Protein AF-A0A838IIH4-F1 (afdb_monomer_lite)

Sequence (84 aa):
MRLQILRGKIRDLDLDKLTIILREVPDHASDLSLSLEDDQFLETAREAHYHELDVTVAAKSDGGRTWTVVELAFLSANIEPESR

pLDDT: mean 76.08, std 14.08, range [40.0, 90.19]

Foldseek 3Di:
DDKDKFKFAFPDDDPFKTWTQTPPPVPDSDTQIAGEPDVVQNVQNVVRNVVVFMKIFIWDDPPDSYTYTPDIDTPPPDPPPPPD

Structure (mmCIF, N/CA/C/O backbone):
data_AF-A0A838IIH4-F1
#
_entry.id   AF-A0A838IIH4-F1
#
loop_
_atom_site.group_PDB
_atom_site.id
_atom_site.type_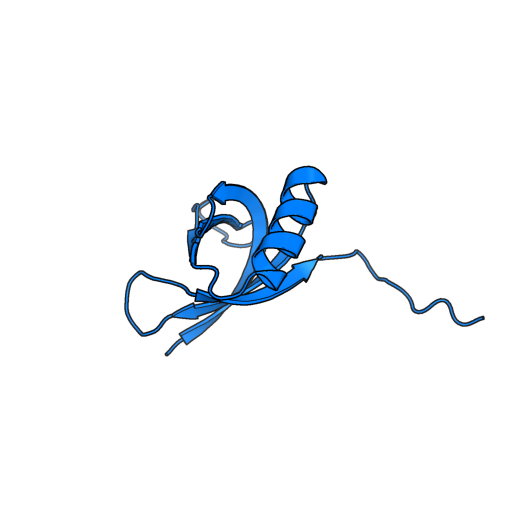symbol
_atom_site.label_atom_id
_atom_site.label_alt_id
_atom_site.label_comp_id
_atom_site.label_asym_id
_atom_site.label_entity_id
_atom_site.label_seq_id
_atom_site.pdbx_PDB_ins_code
_atom_site.Cartn_x
_atom_site.Cartn_y
_atom_site.Cartn_z
_atom_site.occupancy
_atom_site.B_iso_or_equiv
_atom_site.auth_seq_id
_atom_site.auth_comp_id
_atom_site.auth_asym_id
_atom_site.auth_atom_id
_atom_site.pdbx_PDB_model_num
ATOM 1 N N . MET A 1 1 ? -13.218 -11.010 5.755 1.00 68.06 1 MET A N 1
ATOM 2 C CA . MET A 1 1 ? -11.792 -10.626 5.717 1.00 68.06 1 MET A CA 1
ATOM 3 C C . MET A 1 1 ? -11.002 -11.553 4.807 1.00 68.06 1 MET A C 1
ATOM 5 O O . MET A 1 1 ? -11.117 -12.766 4.947 1.00 68.06 1 MET A O 1
ATOM 9 N N . ARG A 1 2 ? -10.217 -10.995 3.878 1.00 81.62 2 ARG A N 1
ATOM 10 C CA . ARG A 1 2 ? -9.283 -11.732 3.011 1.00 81.62 2 ARG A CA 1
ATOM 11 C C . ARG A 1 2 ? -7.882 -11.148 3.183 1.00 81.62 2 ARG A C 1
ATOM 13 O O . ARG A 1 2 ? -7.705 -9.959 2.947 1.00 81.62 2 ARG A O 1
ATOM 20 N N . LEU A 1 3 ? -6.916 -11.972 3.580 1.00 85.25 3 LEU A N 1
ATOM 21 C CA . LEU A 1 3 ? -5.499 -11.606 3.609 1.00 85.25 3 LEU A CA 1
ATOM 22 C C . LEU A 1 3 ? -4.864 -11.977 2.265 1.00 85.25 3 LEU A C 1
ATOM 24 O O . LEU A 1 3 ? -5.109 -13.072 1.753 1.00 85.25 3 LEU A O 1
ATOM 28 N N . GLN A 1 4 ? -4.074 -11.076 1.692 1.00 84.12 4 GLN A N 1
ATOM 29 C CA . GLN A 1 4 ? -3.245 -11.357 0.525 1.00 84.12 4 GLN A CA 1
ATOM 30 C C . GLN A 1 4 ? -1.828 -10.859 0.751 1.00 84.12 4 GLN A C 1
ATOM 32 O O . GLN A 1 4 ? -1.619 -9.794 1.324 1.00 84.12 4 GLN A O 1
ATOM 37 N N . ILE A 1 5 ? -0.871 -11.646 0.271 1.00 85.81 5 ILE A N 1
ATOM 38 C CA . ILE A 1 5 ? 0.533 -11.264 0.210 1.00 85.81 5 ILE A CA 1
ATOM 39 C C . ILE A 1 5 ? 0.810 -10.855 -1.228 1.00 85.81 5 ILE A C 1
ATOM 41 O O . ILE A 1 5 ? 0.497 -11.585 -2.168 1.00 85.81 5 ILE A O 1
ATOM 45 N N . LEU A 1 6 ? 1.362 -9.665 -1.377 1.00 83.44 6 LEU A N 1
ATOM 46 C CA . LEU A 1 6 ? 1.589 -8.986 -2.634 1.00 83.44 6 LEU A CA 1
ATOM 47 C C . LEU A 1 6 ? 3.077 -8.689 -2.759 1.00 83.44 6 LEU A C 1
ATOM 49 O O . LEU A 1 6 ? 3.719 -8.321 -1.779 1.00 83.44 6 LEU A O 1
ATOM 53 N N . ARG A 1 7 ? 3.632 -8.833 -3.961 1.00 85.44 7 ARG A N 1
ATOM 54 C CA . ARG A 1 7 ? 5.029 -8.485 -4.239 1.00 85.44 7 ARG A CA 1
ATOM 55 C C . ARG A 1 7 ? 5.109 -7.488 -5.377 1.00 85.44 7 ARG A C 1
ATOM 57 O O . ARG A 1 7 ? 4.419 -7.627 -6.395 1.00 85.44 7 ARG A O 1
ATOM 64 N N . GLY A 1 8 ? 5.936 -6.467 -5.205 1.00 86.62 8 GLY A N 1
ATOM 65 C CA . GLY A 1 8 ? 5.987 -5.370 -6.156 1.00 86.62 8 GLY A CA 1
ATOM 66 C C . GLY A 1 8 ? 6.997 -4.289 -5.818 1.00 86.62 8 GLY A C 1
ATOM 67 O O . GLY A 1 8 ? 7.884 -4.468 -4.989 1.00 86.62 8 GLY A O 1
ATOM 68 N N . LYS A 1 9 ? 6.848 -3.157 -6.504 1.00 86.06 9 LYS A N 1
ATOM 69 C CA . LYS A 1 9 ? 7.579 -1.912 -6.243 1.00 86.06 9 LYS A CA 1
ATOM 70 C C . LYS A 1 9 ? 6.593 -0.821 -5.866 1.00 86.06 9 LYS A C 1
ATOM 72 O O . LYS A 1 9 ? 5.472 -0.786 -6.377 1.00 86.06 9 LYS A O 1
ATOM 77 N N . ILE A 1 10 ? 7.033 0.094 -5.016 1.00 85.94 10 ILE A N 1
ATOM 78 C CA . ILE A 1 10 ? 6.255 1.280 -4.666 1.00 85.94 10 ILE A CA 1
ATOM 79 C C . ILE A 1 10 ? 6.446 2.303 -5.776 1.00 85.94 10 ILE A C 1
ATOM 81 O O . ILE A 1 10 ? 7.559 2.770 -6.019 1.00 85.94 10 ILE A O 1
ATOM 85 N N . ARG A 1 11 ? 5.356 2.619 -6.475 1.00 84.12 11 ARG A N 1
ATOM 86 C CA . ARG A 1 11 ? 5.367 3.597 -7.567 1.00 84.12 11 ARG A CA 1
ATOM 87 C C . ARG A 1 11 ? 5.142 5.003 -7.061 1.00 84.12 11 ARG A C 1
ATOM 89 O O . ARG A 1 11 ? 5.711 5.931 -7.615 1.00 84.12 11 ARG A 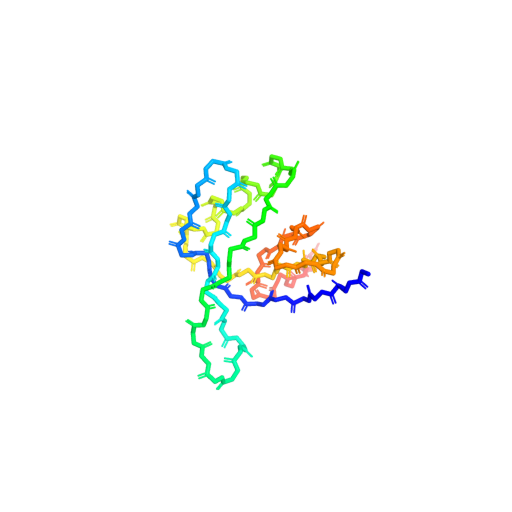O 1
ATOM 96 N N . ASP A 1 12 ? 4.269 5.133 -6.077 1.00 82.94 12 ASP A N 1
ATOM 97 C CA . ASP A 1 12 ? 3.841 6.416 -5.556 1.00 82.94 12 ASP A CA 1
ATOM 98 C C . ASP A 1 12 ? 3.454 6.259 -4.085 1.00 82.94 12 ASP A C 1
ATOM 100 O O . ASP A 1 12 ? 2.941 5.212 -3.669 1.00 82.94 12 ASP A O 1
ATOM 104 N N . LEU A 1 13 ? 3.763 7.287 -3.303 1.00 81.12 13 LEU A N 1
ATOM 105 C CA . LEU A 1 13 ? 3.524 7.325 -1.873 1.00 81.12 13 LEU A CA 1
ATOM 106 C C . LEU A 1 13 ? 2.967 8.695 -1.493 1.00 81.12 13 LEU A C 1
ATOM 108 O O . LEU A 1 13 ? 3.685 9.695 -1.518 1.00 81.12 13 LEU A O 1
ATOM 112 N N . ASP A 1 14 ? 1.699 8.705 -1.108 1.00 81.00 14 ASP A N 1
ATOM 113 C CA . ASP A 1 14 ? 1.005 9.847 -0.527 1.00 81.00 14 ASP A CA 1
ATOM 114 C C . ASP A 1 14 ? 0.900 9.659 0.998 1.00 81.00 14 ASP A C 1
ATOM 116 O O . ASP A 1 14 ? 1.033 8.541 1.500 1.00 81.00 14 ASP A O 1
ATOM 120 N N . LEU A 1 15 ? 0.692 10.748 1.743 1.00 70.50 15 LEU A N 1
ATOM 121 C CA . LEU A 1 15 ? 0.862 10.833 3.204 1.00 70.50 15 LEU A CA 1
ATOM 122 C C . LEU A 1 15 ? 0.218 9.673 3.990 1.00 70.50 15 LEU A C 1
ATOM 124 O O . LEU A 1 15 ? 0.804 9.210 4.964 1.00 70.50 15 LEU A O 1
ATOM 128 N N . ASP A 1 16 ? -0.944 9.189 3.546 1.00 74.75 16 ASP A N 1
ATOM 129 C CA . ASP A 1 16 ? -1.685 8.064 4.140 1.00 74.75 16 ASP A CA 1
ATOM 130 C C . ASP A 1 16 ? -1.965 6.901 3.161 1.00 74.75 16 ASP A C 1
ATOM 132 O O . ASP A 1 16 ? -2.606 5.901 3.516 1.00 74.75 16 ASP A O 1
ATOM 136 N N . LYS A 1 17 ? -1.486 6.999 1.914 1.00 76.50 17 LYS A N 1
ATOM 137 C CA . LYS A 1 17 ? -1.790 6.035 0.846 1.00 76.50 17 LYS A CA 1
ATOM 138 C C . LYS A 1 17 ? -0.551 5.604 0.089 1.00 76.50 17 LYS A C 1
ATOM 140 O O . LYS A 1 17 ? 0.194 6.404 -0.461 1.00 76.50 17 LYS A O 1
ATOM 145 N N . LEU A 1 18 ? -0.406 4.296 -0.034 1.00 75.19 18 LEU A N 1
ATOM 146 C CA . LEU A 1 18 ? 0.666 3.652 -0.770 1.00 75.19 18 LEU A CA 1
ATOM 147 C C . LEU A 1 18 ? 0.123 3.092 -2.080 1.00 75.19 18 LEU A C 1
ATOM 149 O O . LEU A 1 18 ? -0.779 2.256 -2.074 1.00 75.19 18 LEU A O 1
ATOM 153 N N . THR A 1 19 ? 0.694 3.510 -3.206 1.00 77.81 19 THR A N 1
ATOM 154 C CA . THR A 1 19 ? 0.396 2.919 -4.512 1.00 77.81 19 THR A CA 1
ATOM 155 C C . THR A 1 19 ? 1.538 2.001 -4.918 1.00 77.81 19 THR A C 1
ATOM 157 O O . THR A 1 19 ? 2.648 2.438 -5.242 1.00 77.81 19 THR A O 1
ATOM 160 N N . ILE A 1 20 ? 1.256 0.700 -4.937 1.00 73.38 20 ILE A N 1
ATOM 161 C CA . ILE A 1 20 ? 2.206 -0.309 -5.407 1.00 73.38 20 ILE A CA 1
ATOM 162 C C . ILE A 1 20 ? 1.864 -0.770 -6.815 1.00 73.38 20 ILE A C 1
ATOM 164 O O . ILE A 1 20 ? 0.703 -1.015 -7.146 1.00 73.38 20 ILE A O 1
ATOM 168 N N . ILE A 1 21 ? 2.901 -0.939 -7.634 1.00 72.62 21 ILE A N 1
ATOM 169 C CA . ILE A 1 21 ? 2.809 -1.753 -8.841 1.00 72.62 21 ILE A CA 1
ATOM 170 C C . ILE A 1 21 ? 3.138 -3.182 -8.443 1.00 72.62 21 ILE A C 1
ATOM 172 O O . ILE A 1 21 ? 4.265 -3.493 -8.039 1.00 72.62 21 ILE A O 1
ATOM 176 N N . LEU A 1 22 ? 2.154 -4.055 -8.602 1.00 68.19 22 LEU A N 1
ATOM 177 C CA . LEU A 1 22 ? 2.329 -5.483 -8.418 1.00 68.19 22 LEU A CA 1
ATOM 178 C C . LEU A 1 22 ? 3.102 -6.065 -9.600 1.00 68.19 22 LEU A C 1
ATOM 180 O O . LEU A 1 22 ? 2.746 -5.830 -10.753 1.00 68.19 22 LEU A O 1
ATOM 184 N N . ARG A 1 23 ? 4.154 -6.838 -9.314 1.00 63.47 23 ARG A N 1
ATOM 185 C CA . ARG A 1 23 ? 4.928 -7.535 -10.355 1.00 63.47 23 ARG A CA 1
ATOM 186 C C . ARG A 1 23 ? 4.430 -8.945 -10.646 1.00 63.47 23 ARG A C 1
ATOM 188 O O . ARG A 1 23 ? 4.650 -9.439 -11.743 1.00 63.47 23 ARG A O 1
ATOM 195 N N . GLU A 1 24 ? 3.765 -9.582 -9.686 1.00 55.62 24 GLU A N 1
ATOM 196 C CA . GLU A 1 24 ? 3.332 -10.981 -9.805 1.00 55.62 24 GLU A CA 1
ATOM 197 C C . GLU A 1 24 ? 1.859 -11.154 -10.212 1.00 55.62 24 GLU A C 1
ATOM 199 O O . GLU A 1 24 ? 1.368 -12.280 -10.210 1.00 55.62 24 GLU A O 1
ATOM 204 N N . VAL A 1 25 ? 1.125 -10.091 -10.576 1.00 52.81 25 VAL A N 1
ATOM 205 C CA . VAL A 1 25 ? -0.230 -10.274 -11.131 1.00 52.81 25 VAL A CA 1
ATOM 206 C C . VAL A 1 25 ? -0.089 -10.575 -12.626 1.00 52.81 25 VAL A C 1
ATOM 208 O O . VAL A 1 25 ? 0.307 -9.678 -13.367 1.00 52.81 25 VAL A O 1
ATOM 211 N N . PRO A 1 26 ? -0.388 -11.803 -13.095 1.00 43.09 26 PRO A N 1
ATOM 212 C CA . PRO A 1 26 ? 0.062 -12.277 -14.409 1.00 43.09 26 PRO A CA 1
ATOM 213 C C . PRO A 1 26 ? -0.520 -11.552 -15.628 1.00 43.09 26 PRO A C 1
ATOM 215 O O . PRO A 1 26 ? -0.054 -11.800 -16.733 1.00 43.09 26 PRO A O 1
ATOM 218 N N . ASP A 1 27 ? -1.520 -10.685 -15.457 1.00 45.16 27 ASP A N 1
ATOM 219 C CA . ASP A 1 27 ? -2.319 -10.196 -16.589 1.00 45.16 27 ASP A CA 1
ATOM 220 C C . ASP A 1 27 ? -2.404 -8.670 -16.701 1.00 45.16 27 ASP A C 1
ATOM 222 O O . ASP A 1 27 ? -2.606 -8.138 -17.788 1.00 45.16 27 ASP A O 1
ATOM 226 N N . HIS A 1 28 ? -2.167 -7.929 -15.619 1.00 47.66 28 HIS A N 1
ATOM 227 C CA . HIS A 1 28 ? -2.186 -6.472 -15.644 1.00 47.66 28 HIS A CA 1
ATOM 228 C C . HIS A 1 28 ? -1.201 -5.930 -14.615 1.00 47.66 28 HIS A C 1
ATOM 230 O O . HIS A 1 28 ? -1.219 -6.342 -13.454 1.00 47.66 28 HIS A O 1
ATOM 236 N N . ALA A 1 29 ? -0.387 -4.954 -15.024 1.00 53.91 29 ALA A N 1
ATOM 237 C CA . ALA A 1 29 ? 0.247 -4.011 -14.111 1.00 53.91 29 ALA A CA 1
ATOM 238 C C . ALA A 1 29 ? -0.854 -3.147 -13.469 1.00 53.91 29 ALA A C 1
ATOM 240 O O . ALA A 1 29 ? -1.003 -1.970 -13.778 1.00 53.91 29 ALA A O 1
ATOM 241 N N . SER A 1 30 ? -1.698 -3.771 -12.651 1.00 65.12 30 SER A N 1
ATOM 242 C CA . SER A 1 30 ? -2.755 -3.104 -11.912 1.00 65.12 30 SER A CA 1
ATOM 243 C C . SER A 1 30 ? -2.089 -2.368 -10.764 1.00 65.12 30 SER A C 1
ATOM 245 O O . SER A 1 30 ? -1.489 -2.991 -9.883 1.00 65.12 30 SER A O 1
ATOM 247 N N . ASP A 1 31 ? -2.165 -1.043 -10.793 1.00 73.50 31 ASP A N 1
ATOM 248 C CA . ASP A 1 31 ? -1.856 -0.242 -9.620 1.00 73.50 31 ASP A CA 1
ATOM 249 C C . ASP A 1 31 ? -2.840 -0.623 -8.509 1.00 73.50 31 ASP A C 1
ATOM 251 O O . ASP A 1 31 ? -4.059 -0.637 -8.697 1.00 73.50 31 ASP A O 1
ATOM 255 N N . LEU A 1 32 ? -2.301 -0.990 -7.348 1.00 77.69 32 LEU A N 1
ATOM 256 C CA . LEU A 1 32 ? -3.101 -1.239 -6.161 1.00 77.69 32 LEU A CA 1
ATOM 257 C C . LEU A 1 32 ? -2.797 -0.154 -5.138 1.00 77.69 32 LEU A C 1
ATOM 259 O O . LEU A 1 32 ? -1.665 -0.022 -4.668 1.00 77.69 32 LEU A O 1
ATOM 263 N N . SER A 1 33 ? -3.829 0.608 -4.791 1.00 80.25 33 SER A N 1
ATOM 264 C CA . SER A 1 33 ? -3.774 1.556 -3.685 1.00 80.25 33 SER A CA 1
ATOM 265 C C . SER A 1 33 ? -4.079 0.834 -2.376 1.00 80.25 33 SER A C 1
ATOM 267 O O . SER A 1 33 ? -5.132 0.210 -2.221 1.00 80.25 33 SER A O 1
ATOM 269 N N . LEU A 1 34 ? -3.148 0.935 -1.438 1.00 84.56 34 LEU A N 1
ATOM 270 C CA . LEU A 1 34 ? -3.212 0.375 -0.100 1.00 84.56 34 LEU A CA 1
ATOM 271 C C . LEU A 1 34 ? -3.229 1.515 0.923 1.00 84.56 34 LEU A C 1
ATOM 273 O O . LEU A 1 34 ? -2.494 2.492 0.787 1.00 84.56 34 LEU A O 1
ATOM 277 N N . SER A 1 35 ? -4.051 1.383 1.959 1.00 85.56 35 SER A N 1
ATOM 278 C CA . SER A 1 35 ? -4.031 2.296 3.104 1.00 85.56 35 SER A CA 1
ATOM 279 C C . SER A 1 35 ? -2.970 1.862 4.109 1.00 85.56 35 SER A C 1
ATOM 281 O O . SER A 1 35 ? -2.893 0.678 4.456 1.00 85.56 35 SER A O 1
ATOM 283 N N . LEU A 1 36 ? -2.183 2.827 4.583 1.00 83.31 36 LEU A N 1
ATOM 284 C CA . LEU A 1 36 ? -1.210 2.653 5.656 1.00 83.31 36 LEU A CA 1
ATOM 285 C C . LEU A 1 36 ? -1.854 3.135 6.960 1.00 83.31 36 LEU A C 1
ATOM 287 O O . LEU A 1 36 ? -2.211 4.302 7.073 1.00 83.31 36 LEU A O 1
ATOM 291 N N . GLU A 1 37 ? -2.048 2.237 7.926 1.00 81.88 37 GLU A N 1
ATOM 292 C CA . GLU A 1 37 ? -2.559 2.609 9.259 1.00 81.88 37 GLU A CA 1
ATOM 293 C C . GLU A 1 37 ? -1.431 2.912 10.260 1.00 81.88 37 GLU A C 1
ATOM 295 O O . GLU A 1 37 ? -1.711 3.396 11.352 1.00 81.88 37 GLU A O 1
ATOM 300 N N . ASP A 1 38 ? -0.175 2.623 9.901 1.00 82.12 38 ASP A N 1
ATOM 301 C CA . ASP A 1 38 ? 0.985 2.706 10.792 1.00 82.12 38 ASP A CA 1
ATOM 302 C C . ASP A 1 38 ? 2.125 3.510 10.143 1.00 82.12 38 ASP A C 1
ATOM 304 O O . ASP A 1 38 ? 2.506 3.254 8.993 1.00 82.12 38 ASP A O 1
ATOM 308 N N . ASP A 1 39 ? 2.678 4.470 10.889 1.00 80.94 39 ASP A N 1
ATOM 309 C CA . ASP A 1 39 ? 3.798 5.317 10.468 1.00 80.94 39 ASP A CA 1
ATOM 310 C C . ASP A 1 39 ? 5.072 4.508 10.154 1.00 80.94 39 ASP A C 1
ATOM 312 O O . ASP A 1 39 ? 5.839 4.881 9.265 1.00 80.94 39 ASP A O 1
ATOM 316 N N . GLN A 1 40 ? 5.283 3.356 10.797 1.00 83.25 40 GLN A N 1
ATOM 317 C CA . GLN A 1 40 ? 6.431 2.487 10.515 1.00 83.25 40 GLN A CA 1
ATOM 318 C C . GLN A 1 40 ? 6.371 1.908 9.095 1.00 83.25 40 GLN A C 1
ATOM 320 O O . GLN A 1 40 ? 7.397 1.757 8.417 1.00 83.25 40 GLN A O 1
ATOM 325 N N . PHE A 1 41 ? 5.164 1.609 8.606 1.00 85.56 41 PHE A N 1
ATOM 326 C CA . PHE A 1 41 ? 4.985 1.178 7.223 1.00 85.56 41 PHE A CA 1
ATOM 327 C C . PHE A 1 41 ? 5.246 2.325 6.250 1.00 85.56 41 PHE A C 1
ATOM 329 O O . PHE A 1 41 ? 5.776 2.073 5.169 1.00 85.56 41 PHE A O 1
ATOM 336 N N . LEU A 1 42 ? 4.927 3.569 6.629 1.00 84.06 42 LEU A N 1
ATOM 337 C CA . LEU A 1 42 ? 5.228 4.749 5.821 1.00 84.06 42 LEU A CA 1
ATOM 338 C C . LEU A 1 42 ? 6.741 4.946 5.666 1.00 84.06 42 LEU A C 1
ATOM 340 O O . LEU A 1 42 ? 7.207 5.172 4.552 1.00 84.06 42 LEU A O 1
ATOM 344 N N . GLU A 1 43 ? 7.522 4.830 6.741 1.00 86.19 43 GLU A N 1
ATOM 345 C CA . GLU A 1 43 ? 8.988 4.947 6.672 1.00 86.19 43 GLU A CA 1
ATOM 346 C C . GLU A 1 43 ? 9.609 3.862 5.785 1.00 86.19 43 GLU A C 1
ATOM 348 O O . GLU A 1 43 ? 10.380 4.163 4.872 1.00 86.19 43 GLU A O 1
ATOM 353 N N . THR A 1 44 ? 9.199 2.610 5.983 1.00 85.69 44 THR A N 1
ATOM 354 C CA . THR A 1 44 ? 9.688 1.480 5.179 1.00 85.69 44 THR A CA 1
ATOM 355 C C . THR A 1 44 ? 9.291 1.644 3.706 1.00 85.69 44 THR A C 1
ATOM 357 O O . THR A 1 44 ? 10.086 1.412 2.793 1.00 85.69 44 THR A O 1
ATOM 360 N N . ALA A 1 45 ? 8.070 2.119 3.453 1.00 85.06 45 ALA A N 1
ATOM 361 C CA . ALA A 1 45 ? 7.595 2.428 2.115 1.00 85.06 45 ALA A CA 1
ATOM 362 C C . ALA A 1 45 ? 8.381 3.562 1.441 1.00 85.06 45 ALA A C 1
ATOM 364 O O . ALA A 1 45 ? 8.693 3.475 0.252 1.00 85.06 45 ALA A O 1
ATOM 365 N N . ARG A 1 46 ? 8.717 4.620 2.189 1.00 86.50 46 ARG A N 1
ATOM 366 C CA . ARG A 1 46 ? 9.542 5.731 1.697 1.00 86.50 46 ARG A CA 1
ATOM 367 C C . ARG A 1 46 ? 10.907 5.248 1.259 1.00 86.50 46 ARG A C 1
ATOM 369 O O . ARG A 1 46 ? 11.349 5.609 0.172 1.00 86.50 46 ARG A O 1
ATOM 376 N N . GLU A 1 47 ? 11.553 4.436 2.083 1.00 88.31 47 GLU A N 1
ATOM 377 C CA . GLU A 1 47 ? 12.874 3.899 1.779 1.00 88.31 47 GLU A CA 1
ATOM 378 C C . GLU A 1 47 ? 12.829 3.005 0.532 1.00 88.31 47 GLU A C 1
ATOM 380 O O . GLU A 1 47 ? 13.619 3.199 -0.392 1.00 88.31 47 GLU A O 1
ATOM 385 N N . ALA A 1 48 ? 11.836 2.114 0.425 1.00 86.81 48 ALA A N 1
ATOM 386 C CA . ALA A 1 48 ? 11.660 1.295 -0.774 1.00 86.81 48 ALA A CA 1
ATOM 387 C C . ALA A 1 48 ? 11.375 2.124 -2.028 1.00 86.81 48 ALA A C 1
ATOM 389 O O . ALA A 1 48 ? 11.881 1.795 -3.097 1.00 86.81 48 ALA A O 1
ATOM 390 N N . HIS A 1 49 ? 10.579 3.187 -1.920 1.00 86.75 49 HIS A N 1
ATOM 391 C CA . HIS A 1 49 ? 10.308 4.069 -3.049 1.00 86.75 49 HIS A CA 1
ATOM 392 C C . HIS A 1 49 ? 11.565 4.839 -3.477 1.00 86.75 49 HIS A C 1
ATOM 394 O O . HIS A 1 49 ? 11.907 4.849 -4.656 1.00 86.75 49 HIS A O 1
ATOM 400 N N . TYR A 1 50 ? 12.288 5.425 -2.519 1.00 86.25 50 TYR A N 1
ATOM 401 C CA . TYR A 1 50 ? 13.493 6.216 -2.775 1.00 86.25 50 TYR A CA 1
ATOM 402 C C . TYR A 1 50 ? 14.634 5.384 -3.374 1.00 86.25 50 TYR A C 1
ATOM 404 O O . TYR A 1 50 ? 15.336 5.846 -4.270 1.00 86.25 50 TYR A O 1
ATOM 412 N N . HIS A 1 51 ? 14.804 4.147 -2.905 1.00 86.38 51 HIS A N 1
ATOM 413 C CA . HIS A 1 51 ? 15.831 3.223 -3.390 1.00 86.38 51 HIS A CA 1
ATOM 414 C C . HIS A 1 51 ? 15.337 2.281 -4.500 1.00 86.38 51 HIS A C 1
ATOM 416 O O . HIS A 1 51 ? 16.066 1.376 -4.905 1.00 86.38 51 HIS A O 1
ATOM 422 N N . GLU A 1 52 ? 14.105 2.466 -4.982 1.00 84.38 52 GLU A N 1
ATOM 423 C CA . GLU A 1 52 ? 13.447 1.601 -5.966 1.00 84.38 52 GLU A CA 1
ATOM 424 C C . GLU A 1 52 ? 13.522 0.097 -5.617 1.00 84.38 52 GLU A C 1
ATOM 426 O O . GLU A 1 52 ? 13.689 -0.751 -6.504 1.00 84.38 52 GLU A O 1
ATOM 431 N N . LEU A 1 53 ? 13.404 -0.248 -4.332 1.00 86.25 53 LEU A N 1
ATOM 432 C CA . LEU A 1 53 ? 13.519 -1.618 -3.832 1.00 86.25 53 LEU A CA 1
ATOM 433 C C . LEU A 1 53 ? 12.249 -2.430 -4.094 1.00 86.25 53 LEU A C 1
ATOM 435 O O . LEU A 1 53 ? 11.123 -1.926 -4.108 1.00 86.25 53 LEU A O 1
ATOM 439 N N . ASP A 1 54 ? 12.446 -3.732 -4.274 1.00 86.81 54 ASP A N 1
ATOM 440 C CA . ASP A 1 54 ? 11.368 -4.707 -4.210 1.00 86.81 54 ASP A CA 1
ATOM 441 C C . ASP A 1 54 ? 10.822 -4.806 -2.779 1.00 86.81 54 ASP A C 1
ATOM 443 O O . ASP A 1 54 ? 11.584 -4.854 -1.812 1.00 86.81 54 ASP A O 1
ATOM 447 N N . VAL A 1 55 ? 9.499 -4.897 -2.642 1.00 86.88 55 VAL A N 1
ATOM 448 C CA . VAL A 1 55 ? 8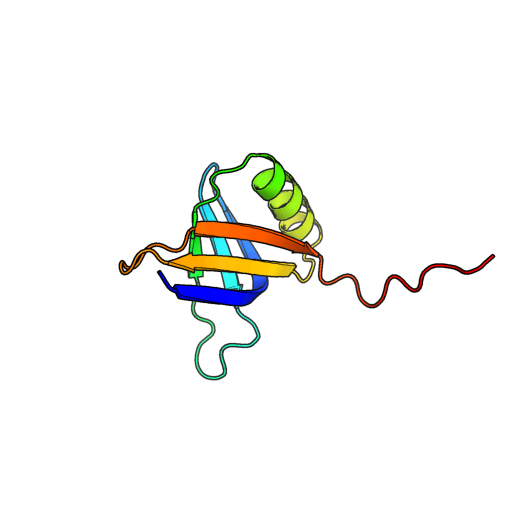.819 -5.083 -1.354 1.00 86.88 55 VAL A CA 1
ATOM 449 C C . VAL A 1 55 ? 7.809 -6.221 -1.404 1.00 86.88 55 VAL A C 1
ATOM 451 O O . VAL A 1 55 ? 7.157 -6.467 -2.424 1.00 86.88 55 VAL A O 1
ATOM 454 N N . THR A 1 56 ? 7.664 -6.897 -0.268 1.00 88.88 56 THR A N 1
ATOM 455 C CA . THR A 1 56 ? 6.526 -7.763 0.032 1.00 88.88 56 THR A CA 1
ATOM 456 C C . THR A 1 56 ? 5.573 -7.005 0.947 1.00 88.88 56 THR A C 1
ATOM 458 O O . THR A 1 56 ? 5.988 -6.463 1.969 1.00 88.88 56 THR A O 1
ATOM 461 N N . VAL A 1 57 ? 4.296 -6.971 0.579 1.00 86.88 57 VAL A N 1
ATOM 462 C CA . VAL A 1 57 ? 3.236 -6.300 1.327 1.00 86.88 57 VAL A CA 1
ATOM 463 C C . VAL A 1 57 ? 2.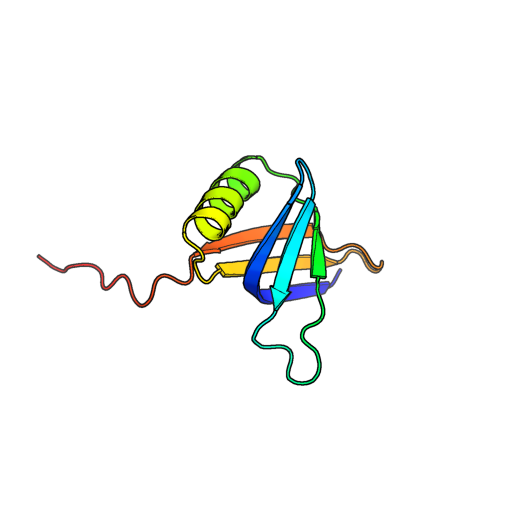152 -7.314 1.661 1.00 86.88 57 VAL A C 1
ATOM 465 O O . VAL A 1 57 ? 1.535 -7.884 0.761 1.00 86.88 57 VAL A O 1
ATOM 468 N N . ALA A 1 58 ? 1.890 -7.536 2.944 1.00 88.69 58 ALA A N 1
ATOM 469 C CA . ALA A 1 58 ? 0.693 -8.238 3.374 1.00 88.69 58 ALA A CA 1
ATOM 470 C C . ALA A 1 58 ? -0.426 -7.214 3.568 1.00 88.69 58 ALA A C 1
ATOM 472 O O . ALA A 1 58 ? -0.292 -6.258 4.335 1.00 88.69 58 ALA A O 1
ATOM 473 N N . ALA A 1 59 ? -1.541 -7.415 2.873 1.00 88.25 59 ALA A N 1
ATOM 474 C CA . ALA A 1 59 ? -2.699 -6.544 2.949 1.00 88.25 59 ALA A CA 1
ATOM 475 C C . ALA A 1 59 ? -3.964 -7.335 3.295 1.00 88.25 59 ALA A C 1
ATOM 477 O O . ALA A 1 59 ? -4.227 -8.411 2.748 1.00 88.25 59 ALA A O 1
ATOM 478 N N . LYS A 1 60 ? -4.775 -6.786 4.202 1.00 88.56 60 LYS A N 1
ATOM 479 C CA . LYS A 1 60 ? -6.106 -7.304 4.545 1.00 88.56 60 LYS A CA 1
ATOM 480 C C . LYS A 1 60 ? -7.179 -6.505 3.801 1.00 88.56 60 LYS A C 1
ATOM 482 O O . LYS A 1 60 ? -7.126 -5.281 3.756 1.00 88.56 60 LYS A O 1
ATOM 487 N N . SER A 1 61 ? -8.179 -7.192 3.259 1.00 85.75 61 SER A N 1
ATOM 488 C CA . SER A 1 61 ? -9.423 -6.589 2.771 1.00 85.75 61 SER A CA 1
ATOM 489 C C . SER A 1 61 ? -10.581 -6.986 3.685 1.00 85.75 61 SER A C 1
ATOM 491 O O . SER A 1 61 ? -10.781 -8.174 3.972 1.00 85.75 61 SER A O 1
ATOM 493 N N . ASP A 1 62 ? -11.374 -6.004 4.115 1.00 79.25 62 ASP A N 1
ATOM 494 C CA . ASP A 1 62 ? -12.564 -6.216 4.952 1.00 79.25 62 ASP A CA 1
ATOM 495 C C . ASP A 1 62 ? -13.840 -6.532 4.139 1.00 79.25 62 ASP A C 1
ATOM 497 O O . ASP A 1 62 ? -14.957 -6.424 4.621 1.00 79.25 62 ASP A O 1
ATOM 501 N N . GLY A 1 63 ? -13.702 -6.966 2.880 1.00 65.94 63 GLY A N 1
ATOM 502 C CA . GLY A 1 63 ? -14.852 -7.262 2.009 1.00 65.94 63 GLY A CA 1
ATOM 503 C C . GLY A 1 63 ? -15.328 -6.073 1.166 1.00 65.94 63 GLY A C 1
ATOM 504 O O . GLY A 1 63 ? -16.345 -6.177 0.485 1.00 65.94 63 GLY A O 1
ATOM 505 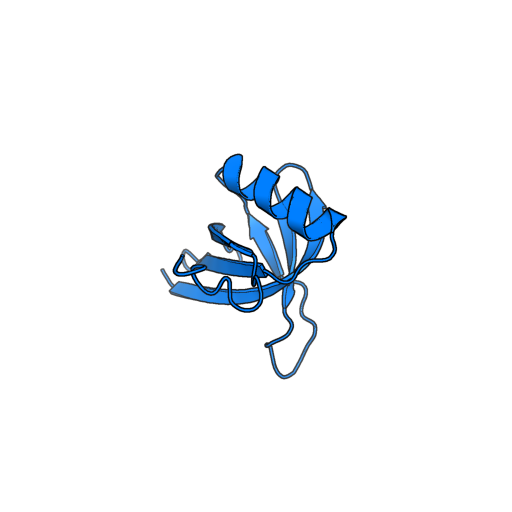N N . GLY A 1 64 ? -14.573 -4.971 1.168 1.00 66.69 64 GLY A N 1
ATOM 506 C CA . GLY A 1 64 ? -14.714 -3.843 0.244 1.00 66.69 64 GLY A CA 1
ATOM 507 C C . GLY A 1 64 ? -13.579 -3.763 -0.787 1.00 66.69 64 GLY A C 1
ATOM 508 O O . GLY A 1 64 ? -12.745 -4.660 -0.898 1.00 66.69 64 GLY A O 1
ATOM 509 N N . ARG A 1 65 ? -13.529 -2.650 -1.535 1.00 69.25 65 ARG A N 1
ATOM 510 C CA . ARG A 1 65 ? -12.433 -2.331 -2.479 1.00 69.25 65 ARG A CA 1
ATOM 511 C C . ARG A 1 65 ? -11.149 -1.853 -1.791 1.00 69.25 65 ARG A C 1
ATOM 513 O O . ARG A 1 65 ? -10.125 -1.730 -2.453 1.00 69.25 65 ARG A O 1
ATOM 520 N N . THR A 1 66 ? -11.213 -1.575 -0.493 1.00 74.88 66 THR A N 1
ATOM 521 C CA . THR A 1 66 ? -10.089 -1.062 0.287 1.00 74.88 66 THR A CA 1
ATOM 522 C C . THR A 1 66 ? -9.238 -2.210 0.810 1.00 74.88 66 THR A C 1
ATOM 524 O O . THR A 1 66 ? -9.756 -3.205 1.327 1.00 74.88 66 THR A O 1
ATOM 527 N N . TRP A 1 67 ? -7.930 -2.041 0.679 1.00 85.31 67 TRP A N 1
ATOM 528 C CA . TRP A 1 67 ? -6.921 -2.935 1.212 1.00 85.31 67 TRP A CA 1
ATOM 529 C C . TRP A 1 67 ? -6.065 -2.162 2.200 1.00 85.31 67 TRP A C 1
ATOM 531 O O . TRP A 1 67 ? -5.638 -1.043 1.923 1.00 85.31 67 TRP A O 1
ATOM 541 N N . THR A 1 68 ? -5.811 -2.777 3.339 1.00 87.88 68 THR A N 1
ATOM 542 C CA . THR A 1 68 ? -5.054 -2.171 4.422 1.00 87.88 68 THR A CA 1
ATOM 543 C C . THR A 1 68 ? -3.773 -2.945 4.629 1.00 87.88 68 THR A C 1
ATOM 545 O O . THR A 1 68 ? -3.822 -4.169 4.782 1.00 87.88 68 THR A O 1
ATOM 548 N N . VAL A 1 69 ? -2.642 -2.246 4.637 1.00 88.19 69 VAL A N 1
ATOM 549 C CA . VAL A 1 69 ? -1.340 -2.851 4.922 1.00 88.19 69 VAL A CA 1
ATOM 550 C C . VAL A 1 69 ? -1.316 -3.320 6.370 1.00 88.19 69 VAL A C 1
ATOM 552 O O . VAL A 1 69 ? -1.669 -2.577 7.280 1.00 88.19 69 VAL A O 1
ATOM 555 N N . VAL A 1 70 ? -0.924 -4.573 6.568 1.00 90.19 70 VAL A N 1
ATOM 556 C CA . VAL A 1 70 ? -0.679 -5.149 7.898 1.00 90.19 70 VAL A CA 1
ATOM 557 C C . VAL A 1 70 ? 0.773 -5.555 8.093 1.00 90.19 70 VAL A C 1
ATOM 559 O O . VAL A 1 70 ? 1.198 -5.729 9.226 1.00 90.19 70 VAL A O 1
ATOM 562 N N . GLU A 1 71 ? 1.524 -5.708 7.004 1.00 89.25 71 GLU A N 1
ATOM 563 C CA . GLU A 1 71 ? 2.958 -5.968 7.033 1.00 89.25 71 GLU A CA 1
ATOM 564 C C . GLU A 1 71 ? 3.585 -5.433 5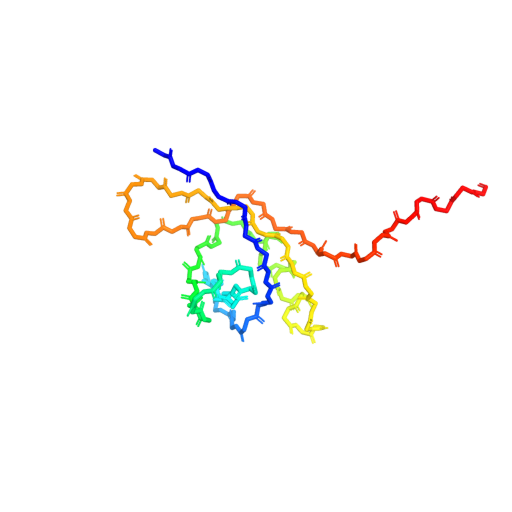.745 1.00 89.25 71 GLU A C 1
ATOM 566 O O . GLU A 1 71 ? 3.017 -5.590 4.659 1.00 89.25 71 GLU A O 1
ATOM 571 N N . LEU A 1 72 ? 4.756 -4.811 5.859 1.00 87.31 72 LEU A N 1
ATOM 572 C CA . LEU A 1 72 ? 5.545 -4.344 4.728 1.00 87.31 72 LEU A CA 1
ATOM 573 C C . LEU A 1 72 ? 7.016 -4.629 5.015 1.00 87.31 72 LEU A C 1
ATOM 575 O O . LEU A 1 72 ? 7.536 -4.229 6.052 1.00 87.31 72 LEU A O 1
ATOM 579 N N . ALA A 1 73 ? 7.675 -5.326 4.095 1.00 88.69 73 ALA A N 1
ATOM 580 C CA . ALA A 1 73 ? 9.074 -5.700 4.227 1.00 88.69 73 ALA A CA 1
ATOM 581 C C . ALA A 1 73 ? 9.797 -5.580 2.886 1.00 88.69 73 ALA A C 1
ATOM 583 O O . ALA A 1 73 ? 9.217 -5.839 1.826 1.00 88.69 73 ALA A O 1
ATOM 584 N N . PHE A 1 74 ? 11.084 -5.242 2.924 1.00 86.75 74 PHE A N 1
ATOM 585 C CA . PHE A 1 74 ? 11.926 -5.310 1.737 1.00 86.75 74 PHE A CA 1
ATOM 586 C C . PHE A 1 74 ? 12.101 -6.762 1.298 1.00 86.75 74 PHE A C 1
ATOM 588 O O . PHE A 1 74 ? 12.389 -7.652 2.100 1.00 86.75 74 PHE A O 1
ATOM 595 N N . LEU A 1 75 ? 11.986 -6.995 -0.005 1.00 79.69 75 LEU A N 1
ATOM 596 C CA . LEU A 1 75 ? 12.532 -8.182 -0.656 1.00 79.69 75 LEU A CA 1
ATOM 597 C C . LEU A 1 75 ? 14.038 -7.975 -0.785 1.00 79.69 75 LEU A C 1
ATOM 599 O O . LEU A 1 75 ? 14.583 -7.803 -1.873 1.00 79.69 75 LEU A O 1
ATOM 603 N N . SER A 1 76 ? 14.723 -7.960 0.351 1.00 60.19 76 SER A N 1
ATOM 604 C CA . SER A 1 76 ? 16.165 -8.108 0.360 1.00 60.19 76 SER A CA 1
ATOM 605 C C . SER A 1 76 ? 16.447 -9.489 -0.214 1.00 60.19 76 SER A C 1
ATOM 607 O O . SER A 1 76 ? 16.033 -10.500 0.358 1.00 60.19 76 SER A O 1
ATOM 609 N N . ALA A 1 77 ? 17.099 -9.539 -1.375 1.00 50.16 77 ALA A N 1
ATOM 610 C CA . ALA A 1 77 ? 17.704 -10.763 -1.863 1.00 50.16 77 ALA A CA 1
ATOM 611 C C . ALA A 1 77 ? 18.582 -11.308 -0.732 1.00 50.16 77 ALA A C 1
ATOM 613 O O . ALA A 1 77 ? 19.601 -10.708 -0.424 1.00 50.16 77 ALA A O 1
ATOM 614 N N . ASN A 1 78 ? 18.120 -12.379 -0.085 1.00 40.00 78 ASN A N 1
ATOM 615 C CA . ASN A 1 78 ? 18.888 -13.230 0.809 1.00 40.00 78 ASN A CA 1
ATOM 616 C C . ASN A 1 78 ? 19.846 -12.449 1.729 1.00 40.00 78 ASN A C 1
ATOM 618 O O . ASN A 1 78 ? 21.043 -12.369 1.459 1.00 40.00 78 ASN A O 1
ATOM 622 N N . ILE A 1 79 ? 19.346 -11.904 2.842 1.00 47.28 79 ILE A N 1
ATOM 623 C CA . ILE A 1 79 ? 20.253 -11.672 3.969 1.00 47.28 79 ILE A CA 1
ATOM 624 C C . ILE A 1 79 ? 20.584 -13.071 4.494 1.00 47.28 79 ILE A C 1
ATOM 626 O O . ILE A 1 79 ? 19.892 -13.600 5.363 1.00 47.28 79 ILE A O 1
ATOM 630 N N . GLU A 1 80 ? 21.583 -13.720 3.887 1.00 41.66 80 GLU A N 1
ATOM 631 C CA . GLU A 1 80 ? 22.274 -14.817 4.552 1.00 41.66 80 GLU A CA 1
ATOM 632 C C . GLU A 1 80 ? 22.704 -14.255 5.904 1.00 41.66 80 GLU A C 1
ATOM 634 O O . GLU A 1 80 ? 23.357 -13.207 5.933 1.00 41.66 80 GLU A O 1
ATOM 639 N N . PRO A 1 81 ? 22.325 -14.872 7.033 1.00 47.47 81 PRO A N 1
ATOM 640 C CA . PRO A 1 81 ? 22.971 -14.524 8.277 1.00 47.47 81 PRO A CA 1
ATOM 641 C C . PRO A 1 81 ? 24.452 -14.839 8.070 1.00 47.47 81 PRO A C 1
ATOM 643 O O . PRO A 1 81 ? 24.814 -16.010 7.933 1.00 47.47 81 PRO A O 1
ATOM 646 N N . GLU A 1 82 ? 25.294 -13.804 7.979 1.00 50.69 82 GLU A N 1
ATOM 647 C CA . GLU A 1 82 ? 26.743 -13.956 8.039 1.00 50.69 82 GLU A CA 1
ATOM 648 C C . GLU A 1 82 ? 27.051 -14.737 9.321 1.00 50.69 82 GLU A C 1
ATOM 650 O O . GLU A 1 82 ? 27.036 -14.209 10.430 1.00 50.69 82 GLU A O 1
ATOM 655 N N . SER A 1 83 ? 27.254 -16.043 9.164 1.00 53.25 83 SER A N 1
ATOM 656 C CA . SER A 1 83 ? 27.800 -16.897 10.201 1.00 53.25 83 SER A CA 1
ATOM 657 C C . SER A 1 83 ? 29.269 -16.526 10.304 1.00 53.25 83 SER A C 1
ATOM 659 O O . SER A 1 83 ? 30.058 -16.900 9.431 1.00 53.25 83 SER A O 1
ATOM 661 N N . ARG A 1 84 ? 29.640 -15.763 11.331 1.00 51.09 84 ARG A N 1
ATOM 662 C CA . ARG A 1 84 ? 31.042 -15.538 11.666 1.00 51.09 84 ARG A CA 1
ATOM 663 C C . ARG A 1 84 ? 31.284 -15.587 13.162 1.00 51.09 84 ARG A C 1
ATOM 665 O O . ARG A 1 84 ? 30.478 -14.998 13.910 1.00 51.09 84 ARG A O 1
#

Radius of gyration: 13.2 Å; chains: 1; bounding box: 46×28×28 Å

Secondary structure (DSSP, 8-state):
-EEEEEEEEEEEEETTEEEEEESS-SS---EEEEE---HHHHHHHHHHHHTT-EEEEEEEE-SSS-EEEEEEEE--S-------